Protein AF-A0A2N0QMX8-F1 (afdb_monomer)

Sequence (125 aa):
MLKVMKEKDLPITKVAELTAQAPAERFGITQKGRIAKGYDADFAVVEEVPFVVTKGNMMAKHKQSIYAGYEFPHRHIEKRLDFLYQVSLIFLKKYSMKFIEIKFLRQMIEVMGMKEPTPVRYRLK

Solvent-accessible surface area (backbone atoms only — not comparable to full-atom values): 7940 Å² total; per-residue (Å²): 108,75,60,55,28,62,79,65,72,48,60,69,66,56,51,47,33,72,74,29,26,53,56,20,61,76,70,68,42,87,42,52,46,53,96,49,78,88,33,55,94,82,80,87,52,74,45,86,40,76,37,69,39,42,68,88,75,51,84,55,92,66,71,74,60,98,53,60,76,39,73,37,66,50,34,72,66,80,48,71,65,59,49,56,49,48,54,52,47,53,56,70,75,48,83,79,74,75,83,76,70,54,57,64,56,51,52,50,38,63,54,68,70,51,76,80,79,76,85,78,81,77,80,86,127

Nearest PDB structures (foldseek):
  3e74-assembly1_D  TM=9.524E-01  e=1.282E-03  Escherichia coli K-12
  3e74-assembly1_C  TM=9.556E-01  e=1.562E-03  Escherichia coli K-12

Mean predicted aligned error: 12.58 Å

Organis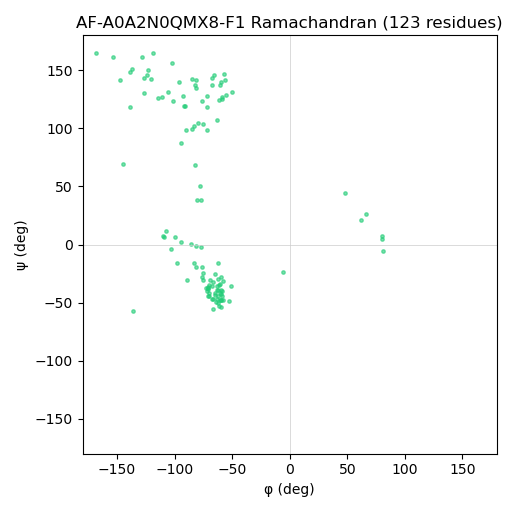m: NCBI:txid588596

Secondary structure (DSSP, 8-state):
-HHHHHHTT--HHHHHIIIIIHHHHHTT-TTSSS-STTS------EES--EE--TTT--SSS---TTTTPEES-EE---HHHHHHHHHHHHHH-SS--TTTHHHHHHHHHHTTPPPPP-------

Structure (mmCIF, N/CA/C/O backbone):
data_AF-A0A2N0QMX8-F1
#
_entry.id   AF-A0A2N0QMX8-F1
#
loop_
_atom_site.group_PDB
_atom_site.id
_atom_site.type_symbol
_atom_site.label_atom_id
_atom_site.label_alt_id
_atom_site.label_comp_id
_atom_site.label_asym_id
_atom_site.label_entity_id
_atom_site.label_seq_id
_atom_site.pdbx_PDB_ins_code
_atom_site.Cartn_x
_atom_site.Cartn_y
_atom_site.Cartn_z
_atom_site.occupancy
_atom_site.B_iso_or_equiv
_atom_site.auth_seq_id
_atom_site.auth_comp_id
_atom_site.auth_asym_id
_atom_site.auth_atom_id
_atom_site.pdbx_PDB_model_num
ATO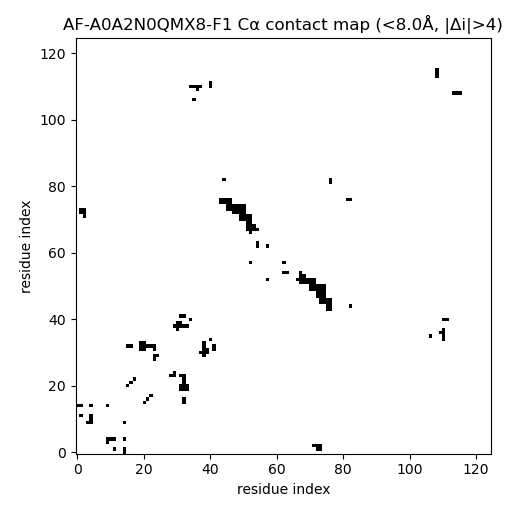M 1 N N . MET A 1 1 ? 0.643 -6.835 -5.011 1.00 83.44 1 MET A N 1
ATOM 2 C CA . MET A 1 1 ? -0.835 -6.757 -4.969 1.00 83.44 1 MET A CA 1
ATOM 3 C C . MET A 1 1 ? -1.430 -6.049 -6.185 1.00 83.44 1 MET A C 1
ATOM 5 O O . MET A 1 1 ? -2.219 -6.671 -6.874 1.00 83.44 1 MET A O 1
ATOM 9 N N . LEU A 1 2 ? -1.024 -4.816 -6.525 1.00 89.81 2 LEU A N 1
ATOM 10 C CA . LEU A 1 2 ? -1.591 -4.080 -7.678 1.00 89.81 2 LEU A CA 1
ATOM 11 C C . LEU A 1 2 ? -1.362 -4.743 -9.048 1.00 89.81 2 LEU A C 1
ATOM 13 O O . LEU A 1 2 ? -2.188 -4.616 -9.942 1.00 89.81 2 LEU A O 1
ATOM 17 N N . LYS A 1 3 ? -0.267 -5.496 -9.214 1.00 90.00 3 LYS A N 1
ATOM 18 C CA . LYS A 1 3 ? -0.076 -6.360 -10.391 1.00 90.00 3 LYS A CA 1
ATOM 19 C C . LYS A 1 3 ? -1.175 -7.430 -10.483 1.00 90.00 3 LYS A C 1
ATOM 21 O O . LYS A 1 3 ? -1.863 -7.508 -11.488 1.00 90.00 3 LYS A O 1
ATOM 26 N N . VAL A 1 4 ? -1.379 -8.178 -9.396 1.00 90.88 4 VAL A N 1
ATOM 27 C CA . VAL A 1 4 ? -2.412 -9.225 -9.298 1.00 90.88 4 VAL A CA 1
ATOM 28 C C . VAL A 1 4 ? -3.805 -8.643 -9.513 1.00 90.88 4 VAL A C 1
ATOM 30 O O . VAL A 1 4 ? -4.615 -9.256 -10.192 1.00 90.88 4 VAL A O 1
ATOM 33 N N . MET A 1 5 ? -4.067 -7.444 -8.984 1.00 92.38 5 MET A N 1
ATOM 34 C CA . MET A 1 5 ? -5.309 -6.713 -9.231 1.00 92.38 5 MET A CA 1
ATOM 35 C C . MET A 1 5 ? -5.588 -6.567 -10.729 1.00 92.38 5 MET A C 1
ATOM 37 O O . MET A 1 5 ? -6.681 -6.904 -11.157 1.00 92.38 5 MET A O 1
ATOM 41 N N . LYS A 1 6 ? -4.599 -6.137 -11.524 1.00 88.00 6 LYS A N 1
ATOM 42 C CA . LYS A 1 6 ? -4.749 -6.023 -12.983 1.00 88.00 6 LYS A CA 1
ATOM 43 C C . LYS A 1 6 ? -4.896 -7.368 -13.673 1.00 88.00 6 LYS A C 1
ATOM 45 O O . LYS A 1 6 ? -5.783 -7.540 -14.493 1.00 88.00 6 LYS A O 1
ATOM 50 N N . GLU A 1 7 ? -4.041 -8.326 -13.333 1.00 93.31 7 GLU A N 1
ATOM 51 C CA . GLU A 1 7 ? -4.044 -9.653 -13.963 1.00 93.31 7 GLU A CA 1
ATOM 52 C C . GLU A 1 7 ? -5.326 -10.447 -13.689 1.00 93.31 7 GLU A C 1
ATOM 54 O O . GLU A 1 7 ? -5.671 -11.347 -14.452 1.00 93.31 7 GLU A O 1
ATOM 59 N N . LYS A 1 8 ? -6.004 -10.154 -12.577 1.00 93.75 8 LYS A N 1
ATOM 60 C CA . LYS A 1 8 ? -7.231 -10.827 -12.139 1.00 93.75 8 LYS A CA 1
ATOM 61 C C . LYS A 1 8 ? -8.475 -9.948 -12.244 1.00 93.75 8 LYS A C 1
ATOM 63 O O . LYS A 1 8 ? -9.514 -10.364 -11.745 1.00 93.75 8 LYS A O 1
ATOM 68 N N . ASP A 1 9 ? -8.354 -8.764 -12.842 1.00 92.25 9 ASP A N 1
ATOM 69 C CA . ASP A 1 9 ? -9.430 -7.776 -12.974 1.00 92.25 9 ASP A CA 1
ATOM 70 C C . ASP A 1 9 ? -10.190 -7.521 -11.654 1.00 92.25 9 ASP A C 1
ATOM 72 O O . ASP A 1 9 ? -11.416 -7.506 -11.573 1.00 92.25 9 ASP A O 1
ATOM 76 N N . LEU A 1 10 ? -9.437 -7.383 -10.558 1.00 91.38 10 LEU A N 1
ATOM 77 C CA . LEU A 1 10 ? -10.005 -7.094 -9.244 1.00 91.38 10 LEU A CA 1
ATOM 78 C C . LEU A 1 10 ? -10.213 -5.586 -9.083 1.00 91.38 10 LEU A C 1
ATOM 80 O O . LEU A 1 10 ? -9.344 -4.797 -9.463 1.00 91.38 10 LEU A O 1
ATOM 84 N N . PRO A 1 11 ? -11.296 -5.148 -8.423 1.00 91.88 11 PRO A N 1
ATOM 85 C CA . PRO A 1 11 ? -11.470 -3.739 -8.119 1.00 91.88 11 PRO A CA 1
ATOM 86 C C . PRO A 1 11 ? -10.417 -3.277 -7.103 1.00 91.88 11 PRO A C 1
ATOM 88 O O . PRO A 1 11 ? -10.081 -3.987 -6.150 1.00 91.88 11 PRO A O 1
ATOM 91 N N . ILE A 1 12 ? -9.931 -2.043 -7.256 1.00 87.19 12 ILE A N 1
ATOM 92 C CA . ILE A 1 12 ? -8.926 -1.459 -6.352 1.00 87.19 12 ILE A CA 1
ATOM 93 C C . ILE A 1 12 ? -9.409 -1.379 -4.895 1.00 87.19 12 ILE A C 1
ATOM 95 O O . ILE A 1 12 ? -8.614 -1.498 -3.963 1.00 87.19 12 ILE A O 1
ATOM 99 N N . THR A 1 13 ? -10.722 -1.268 -4.685 1.00 90.94 13 THR A N 1
ATOM 100 C CA . THR A 1 13 ? -11.345 -1.331 -3.357 1.00 90.94 13 THR A CA 1
ATOM 101 C C . THR A 1 13 ? -11.095 -2.671 -2.672 1.00 90.94 13 THR A C 1
ATOM 103 O O . THR A 1 13 ? -10.856 -2.691 -1.468 1.00 90.94 13 THR A O 1
ATOM 106 N N . LYS A 1 14 ? -11.047 -3.781 -3.423 1.00 92.62 14 LYS A N 1
ATOM 107 C CA . LYS A 1 14 ? -10.731 -5.100 -2.862 1.00 92.62 14 LYS A CA 1
ATOM 108 C C . LYS A 1 14 ? -9.272 -5.202 -2.432 1.00 92.62 14 LYS A C 1
ATOM 110 O O . LYS A 1 14 ? -8.973 -5.838 -1.427 1.00 92.62 14 LYS A O 1
ATOM 115 N N . VAL A 1 15 ? -8.359 -4.551 -3.155 1.00 91.88 15 VAL A N 1
ATOM 116 C CA . VAL A 1 15 ? -6.958 -4.449 -2.724 1.00 91.88 15 VAL A CA 1
ATOM 117 C C . VAL A 1 15 ? -6.875 -3.696 -1.400 1.00 91.88 15 VAL A C 1
ATOM 119 O O . VAL A 1 15 ? -6.291 -4.225 -0.462 1.00 91.88 15 VAL A O 1
ATOM 122 N N . ALA A 1 16 ? -7.503 -2.519 -1.305 1.00 91.25 16 ALA A N 1
ATOM 123 C CA . ALA A 1 16 ? -7.521 -1.719 -0.080 1.00 91.25 16 ALA A CA 1
ATOM 124 C C . ALA A 1 16 ? -8.131 -2.483 1.109 1.00 91.25 16 ALA A C 1
ATOM 126 O O . ALA A 1 16 ? -7.595 -2.439 2.217 1.00 91.25 16 ALA A O 1
ATOM 127 N N . GLU A 1 17 ? -9.203 -3.242 0.869 1.00 94.19 17 GLU A N 1
ATOM 128 C CA . GLU A 1 17 ? -9.808 -4.113 1.874 1.00 94.19 17 GLU A CA 1
ATOM 129 C C . GLU A 1 17 ? -8.800 -5.156 2.384 1.00 94.19 17 GLU A C 1
ATOM 131 O O . GLU A 1 17 ? -8.546 -5.237 3.584 1.00 94.19 17 GLU A O 1
ATOM 136 N N . LEU A 1 18 ? -8.175 -5.913 1.477 1.00 94.94 18 LEU A N 1
ATOM 137 C CA . LEU A 1 18 ? -7.267 -7.010 1.824 1.00 94.94 18 LEU A CA 1
ATOM 138 C C . LEU A 1 18 ? -5.952 -6.540 2.456 1.00 94.94 18 LEU A C 1
ATOM 140 O O . LEU A 1 18 ? -5.361 -7.275 3.245 1.00 94.94 18 LEU A O 1
ATOM 144 N N . THR A 1 19 ? -5.469 -5.347 2.103 1.00 92.38 19 THR A N 1
ATOM 145 C CA . THR A 1 19 ? -4.179 -4.839 2.589 1.00 92.38 19 THR A CA 1
ATOM 146 C C . THR A 1 19 ? -4.290 -3.889 3.775 1.00 92.38 19 THR A C 1
ATOM 148 O O . THR A 1 19 ? -3.271 -3.633 4.409 1.00 92.38 19 THR A O 1
ATOM 151 N N . ALA A 1 20 ? -5.476 -3.347 4.071 1.00 92.06 20 ALA A N 1
ATOM 152 C CA . ALA A 1 20 ? -5.645 -2.344 5.122 1.00 92.06 20 ALA A CA 1
ATOM 153 C C . ALA A 1 20 ? -6.879 -2.590 6.007 1.00 92.06 20 ALA A C 1
ATOM 155 O O . ALA A 1 20 ? -6.718 -2.760 7.216 1.00 92.06 20 ALA A O 1
ATOM 156 N N . GLN A 1 21 ? -8.087 -2.657 5.434 1.00 95.12 21 GLN A N 1
ATOM 157 C CA . GLN A 1 21 ? -9.326 -2.755 6.223 1.00 95.12 21 GLN A CA 1
ATOM 158 C C . GLN A 1 21 ? -9.446 -4.084 6.983 1.00 95.12 21 GLN A C 1
ATOM 160 O O . GLN A 1 21 ? -9.602 -4.081 8.201 1.00 95.12 21 GLN A O 1
ATOM 165 N N . ALA A 1 22 ? -9.356 -5.218 6.286 1.00 96.88 22 ALA A N 1
ATOM 166 C CA . ALA A 1 22 ? -9.549 -6.537 6.882 1.00 96.88 22 ALA A CA 1
ATOM 167 C C . ALA A 1 22 ? -8.494 -6.863 7.960 1.00 96.88 22 ALA A C 1
ATOM 169 O O . ALA A 1 22 ? -8.867 -7.401 9.003 1.00 96.88 22 ALA A O 1
ATOM 170 N N . PRO A 1 23 ? -7.199 -6.505 7.798 1.00 95.94 23 PRO A N 1
ATOM 171 C CA . PRO A 1 23 ? -6.241 -6.572 8.899 1.00 95.94 23 PRO A CA 1
ATOM 172 C C . PRO A 1 23 ? -6.636 -5.699 10.098 1.00 95.94 23 PRO A C 1
ATOM 174 O O . PRO A 1 23 ? -6.617 -6.192 11.223 1.00 95.94 23 PRO A O 1
ATOM 177 N N . ALA A 1 24 ? -7.020 -4.435 9.880 1.00 95.19 24 ALA A N 1
ATOM 178 C CA . ALA A 1 24 ? -7.417 -3.540 10.968 1.00 95.19 24 ALA A CA 1
ATOM 179 C C . ALA A 1 24 ? -8.609 -4.102 11.760 1.00 95.19 24 ALA A C 1
ATOM 181 O O . ALA A 1 24 ? -8.561 -4.145 12.987 1.00 95.19 24 ALA A O 1
ATOM 182 N N . GLU A 1 25 ? -9.625 -4.627 11.070 1.00 97.19 25 GLU A N 1
ATOM 183 C CA . GLU A 1 25 ? -10.777 -5.293 11.690 1.00 97.19 25 GLU A CA 1
ATOM 184 C C . GLU A 1 25 ? -10.365 -6.550 12.463 1.00 97.19 25 GLU A C 1
ATOM 186 O O . GLU A 1 25 ? -10.740 -6.712 13.623 1.00 97.19 25 GLU A O 1
ATOM 191 N N . ARG A 1 26 ? -9.535 -7.412 11.860 1.00 96.88 26 ARG A N 1
ATOM 192 C CA . ARG A 1 26 ? -9.071 -8.662 12.480 1.00 96.88 26 ARG A CA 1
ATOM 193 C C . ARG A 1 26 ? -8.298 -8.431 13.778 1.00 96.88 26 ARG A C 1
ATOM 195 O O . ARG A 1 26 ? -8.373 -9.265 14.677 1.00 96.88 26 ARG A O 1
ATOM 202 N N . PHE A 1 27 ? -7.551 -7.334 13.868 1.00 96.25 27 PHE A N 1
ATOM 203 C CA . PHE A 1 27 ? -6.755 -6.984 15.045 1.00 96.25 27 PHE A CA 1
ATOM 204 C C . PHE A 1 27 ? -7.433 -5.954 15.961 1.00 96.25 27 PHE A C 1
ATOM 206 O O . PHE A 1 27 ? -6.811 -5.503 16.920 1.00 96.25 27 PHE A O 1
ATOM 213 N N . GLY A 1 28 ? -8.689 -5.575 15.695 1.00 95.50 28 GLY A N 1
ATOM 214 C CA . GLY A 1 28 ? -9.426 -4.619 16.527 1.00 95.50 28 GLY A CA 1
ATOM 215 C C . GLY A 1 28 ? -8.854 -3.195 16.515 1.00 95.50 28 GLY A C 1
ATOM 216 O O . GLY A 1 28 ? -9.032 -2.452 17.477 1.00 95.50 28 GLY A O 1
ATOM 217 N N . ILE A 1 29 ? -8.157 -2.796 15.448 1.00 93.62 29 ILE A N 1
ATOM 218 C CA . ILE A 1 29 ? -7.575 -1.457 15.303 1.00 93.62 29 ILE A CA 1
ATOM 219 C C . ILE A 1 29 ? -8.642 -0.511 14.741 1.00 93.62 29 ILE A C 1
ATOM 221 O O . ILE A 1 29 ? -8.895 -0.470 13.540 1.00 93.62 29 ILE A O 1
ATOM 225 N N . THR A 1 30 ? -9.270 0.270 15.617 1.00 91.88 30 THR A N 1
ATOM 226 C CA . THR A 1 30 ? -10.505 1.016 15.313 1.00 91.88 30 THR A CA 1
ATOM 227 C C . THR A 1 30 ? -10.325 2.280 14.468 1.00 91.88 30 THR A C 1
ATOM 229 O O . THR A 1 30 ? -11.290 2.735 13.864 1.00 91.88 30 THR A O 1
ATOM 232 N N . GLN A 1 31 ? -9.114 2.840 14.401 1.00 90.19 31 GLN A N 1
ATOM 233 C CA . GLN A 1 31 ? -8.830 4.115 13.716 1.00 90.19 31 GLN A CA 1
ATOM 234 C C . GLN A 1 31 ? -8.026 3.953 12.413 1.00 90.19 31 GLN A C 1
ATOM 236 O O . GLN A 1 31 ? -7.619 4.945 11.815 1.00 90.19 31 GLN A O 1
ATOM 241 N N . LYS A 1 32 ? -7.779 2.721 11.945 1.00 87.06 32 LYS A N 1
ATOM 242 C CA . LYS A 1 32 ? -6.952 2.440 10.755 1.00 87.06 32 LYS A CA 1
ATOM 243 C C . LYS A 1 32 ? -7.744 1.726 9.662 1.00 87.06 32 LYS A C 1
ATOM 245 O O . LYS A 1 32 ? -8.817 1.180 9.893 1.00 87.06 32 LYS A O 1
ATOM 250 N N . GLY A 1 33 ? -7.183 1.706 8.454 1.00 84.25 33 GLY A N 1
ATOM 251 C CA . GLY A 1 33 ? -7.652 0.842 7.368 1.00 84.25 33 GLY A CA 1
ATOM 252 C C . GLY A 1 33 ? -8.880 1.337 6.604 1.00 84.25 33 GLY A C 1
ATOM 253 O O . GLY A 1 33 ? -9.381 0.607 5.752 1.00 84.25 33 GLY A O 1
ATOM 254 N N . ARG A 1 34 ? -9.359 2.562 6.862 1.00 89.38 34 ARG A N 1
ATOM 255 C CA . ARG A 1 34 ? -10.467 3.184 6.121 1.00 89.38 34 ARG A CA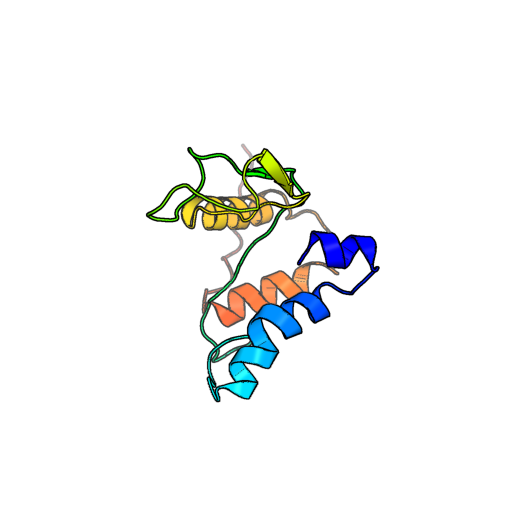 1
ATOM 256 C C . ARG A 1 34 ? -10.197 4.658 5.841 1.00 89.38 34 ARG A C 1
ATOM 258 O O . ARG A 1 34 ? -9.585 5.349 6.645 1.00 89.38 34 ARG A O 1
ATOM 265 N N . ILE A 1 35 ? -10.718 5.139 4.713 1.00 85.75 35 ILE A N 1
ATOM 266 C CA . ILE A 1 35 ? -10.727 6.561 4.351 1.00 85.75 35 ILE A CA 1
ATOM 267 C C . ILE A 1 35 ? -12.068 7.146 4.800 1.00 85.75 35 ILE A C 1
ATOM 269 O O . ILE A 1 35 ? -13.048 7.129 4.056 1.00 85.75 35 ILE A O 1
ATOM 273 N N . ALA A 1 36 ? -12.136 7.604 6.048 1.00 84.38 36 ALA A N 1
ATOM 274 C CA . ALA A 1 36 ? -13.345 8.176 6.633 1.00 84.38 36 ALA A CA 1
ATOM 275 C C . ALA A 1 36 ? -13.002 9.167 7.753 1.00 84.38 36 ALA A C 1
ATOM 277 O O . ALA A 1 36 ? -11.904 9.146 8.305 1.00 84.38 36 ALA A O 1
ATOM 278 N N . LYS A 1 37 ? -13.952 10.038 8.109 1.00 80.44 37 LYS A N 1
ATOM 279 C CA . LYS A 1 37 ? -13.792 10.934 9.263 1.00 80.44 37 LYS A CA 1
ATOM 280 C C . LYS A 1 37 ? -13.591 10.126 10.545 1.00 80.44 37 LYS A C 1
ATOM 282 O O . LYS A 1 37 ? -14.274 9.126 10.748 1.00 80.44 37 LYS A O 1
ATOM 287 N N . GLY A 1 38 ? -12.695 10.599 11.409 1.00 82.12 38 GLY A N 1
ATOM 288 C CA . GLY A 1 38 ? -12.360 9.931 12.670 1.00 82.12 38 GLY A CA 1
ATOM 289 C C . GLY A 1 38 ? -11.385 8.756 12.533 1.00 82.12 38 GLY A C 1
ATOM 290 O O . GLY A 1 38 ? -11.119 8.095 13.529 1.00 82.12 38 GLY A O 1
ATOM 291 N N . TYR A 1 39 ? -10.858 8.500 11.330 1.00 85.00 39 TYR A N 1
ATOM 292 C CA . TYR A 1 39 ? -9.750 7.572 11.094 1.00 85.00 39 TYR A CA 1
ATOM 293 C C . TYR A 1 39 ? -8.455 8.355 10.880 1.00 85.00 39 TYR A C 1
ATOM 295 O O . TYR A 1 39 ? -8.480 9.513 10.453 1.00 85.00 39 TYR A O 1
ATOM 303 N N . ASP A 1 40 ? -7.324 7.710 11.144 1.00 78.06 40 ASP A N 1
ATOM 304 C CA . ASP A 1 40 ? -6.015 8.308 10.922 1.00 78.06 40 ASP A CA 1
ATOM 305 C C . ASP A 1 40 ? -5.758 8.541 9.429 1.00 78.06 40 ASP A C 1
ATOM 307 O O . ASP A 1 40 ? -6.144 7.744 8.570 1.00 78.06 40 ASP A O 1
ATOM 311 N N . ALA A 1 41 ? -5.044 9.624 9.123 1.00 79.38 41 ALA A N 1
ATOM 312 C CA . ALA A 1 41 ? -4.694 10.035 7.764 1.00 79.38 41 ALA A CA 1
ATOM 313 C C . ALA A 1 41 ? -3.526 9.217 7.167 1.00 79.38 41 ALA A C 1
ATOM 315 O O . ALA A 1 41 ? -2.555 9.777 6.650 1.00 79.38 41 ALA A O 1
ATOM 316 N N . ASP A 1 42 ? -3.624 7.889 7.241 1.00 78.06 42 ASP A N 1
ATOM 317 C CA . ASP A 1 42 ? -2.667 6.950 6.661 1.00 78.06 42 ASP A CA 1
ATOM 318 C C . ASP A 1 42 ? -3.083 6.601 5.230 1.00 78.06 42 ASP A C 1
ATOM 320 O O . ASP A 1 42 ? -3.934 5.740 4.994 1.00 78.06 42 ASP A O 1
ATOM 324 N N . PHE A 1 43 ? -2.462 7.262 4.254 1.00 80.31 43 PHE A N 1
ATOM 325 C CA . PHE A 1 43 ? -2.722 7.020 2.838 1.00 80.31 43 PHE A CA 1
ATOM 326 C C . PHE A 1 43 ? -1.453 6.580 2.116 1.00 80.31 43 PHE A C 1
ATOM 328 O O . PHE A 1 43 ? -0.367 7.102 2.363 1.00 80.31 43 PHE A O 1
ATOM 335 N N . ALA A 1 44 ? -1.618 5.652 1.177 1.00 81.44 44 ALA A N 1
ATOM 336 C CA . ALA A 1 44 ? -0.603 5.297 0.199 1.00 81.44 44 ALA A CA 1
ATOM 337 C C . ALA A 1 44 ? -1.076 5.781 -1.171 1.00 81.44 44 ALA A C 1
ATOM 339 O O . ALA A 1 44 ? -2.185 5.453 -1.599 1.00 81.44 44 ALA A O 1
ATOM 340 N N . VAL A 1 45 ? -0.239 6.554 -1.858 1.00 81.81 45 VAL A N 1
ATOM 341 C CA . VAL A 1 45 ? -0.524 7.009 -3.222 1.00 81.81 45 VAL A CA 1
ATOM 342 C C . VAL A 1 45 ? 0.339 6.217 -4.177 1.00 81.81 45 VAL A C 1
ATOM 344 O O . VAL A 1 45 ? 1.540 6.044 -3.965 1.00 81.81 45 VAL A O 1
ATOM 347 N N . VAL A 1 46 ? -0.299 5.699 -5.217 1.00 82.38 46 VAL A N 1
ATOM 348 C CA . VAL A 1 46 ? 0.329 4.815 -6.188 1.00 82.38 46 VAL A CA 1
ATOM 349 C C . VAL A 1 46 ? 0.103 5.354 -7.586 1.00 82.38 46 VAL A C 1
ATOM 351 O O . VAL A 1 46 ? -0.962 5.885 -7.894 1.00 82.38 46 VAL A O 1
ATOM 354 N N . GLU A 1 47 ? 1.111 5.196 -8.426 1.00 85.06 47 GLU A N 1
ATOM 355 C CA . GLU A 1 47 ? 1.064 5.541 -9.841 1.00 85.06 47 GLU A CA 1
ATOM 356 C C . GLU A 1 47 ? 1.392 4.313 -10.690 1.00 85.06 47 GLU A C 1
ATOM 358 O O . GLU A 1 47 ? 2.145 3.423 -10.281 1.00 85.06 47 GLU A O 1
ATOM 363 N N . GLU A 1 48 ? 0.821 4.265 -11.888 1.00 88.62 48 GLU A N 1
ATOM 364 C CA . GLU A 1 48 ? 1.089 3.232 -12.886 1.00 88.62 48 GLU A CA 1
ATOM 365 C C . GLU A 1 48 ? 2.370 3.562 -13.656 1.00 88.62 48 GLU A C 1
ATOM 367 O O . GLU A 1 48 ? 2.358 3.930 -14.827 1.00 88.62 48 GLU A O 1
ATOM 372 N N . VAL A 1 49 ? 3.494 3.485 -12.952 1.00 89.00 49 VAL A N 1
ATOM 373 C CA . VAL A 1 49 ? 4.827 3.650 -13.528 1.00 89.00 49 VAL A CA 1
ATOM 374 C C . VAL A 1 49 ? 5.660 2.429 -13.142 1.00 89.00 49 VAL A C 1
ATOM 376 O O . VAL A 1 49 ? 5.680 2.077 -11.954 1.00 89.00 49 VAL A O 1
ATOM 379 N N . PRO A 1 50 ? 6.345 1.777 -14.101 1.00 91.06 50 PRO A N 1
ATOM 380 C CA . PRO A 1 50 ? 7.207 0.645 -13.804 1.00 91.06 50 PRO A CA 1
ATOM 381 C C . PRO A 1 50 ? 8.284 0.974 -12.765 1.00 91.06 50 PRO A C 1
ATOM 383 O O . PRO A 1 50 ? 8.876 2.056 -12.762 1.00 91.06 50 PRO A O 1
ATOM 386 N N . PHE A 1 51 ? 8.557 0.018 -11.882 1.00 92.00 51 PHE A N 1
ATOM 387 C CA . PHE A 1 51 ? 9.568 0.124 -10.838 1.00 92.00 51 PHE A CA 1
ATOM 388 C C . PHE A 1 51 ? 10.345 -1.184 -10.709 1.00 92.00 51 PHE A C 1
ATOM 390 O O . PHE A 1 51 ? 9.783 -2.220 -10.351 1.00 92.00 51 PHE A O 1
ATOM 397 N N . VAL A 1 52 ? 11.654 -1.118 -10.949 1.00 95.19 52 VAL A N 1
ATOM 398 C CA . VAL A 1 52 ? 12.567 -2.255 -10.789 1.00 95.19 52 VAL A CA 1
ATOM 399 C C . VAL A 1 52 ? 13.171 -2.237 -9.391 1.00 95.19 52 VAL A C 1
ATOM 401 O O . VAL A 1 52 ? 13.754 -1.238 -8.963 1.00 95.19 52 VAL A O 1
ATOM 404 N N . VAL A 1 53 ? 13.082 -3.353 -8.673 1.00 94.12 53 VAL A N 1
ATOM 405 C CA . VAL A 1 53 ? 13.708 -3.485 -7.353 1.00 94.12 53 VAL A CA 1
ATOM 406 C C . VAL A 1 53 ? 15.212 -3.684 -7.517 1.00 94.12 53 VAL A C 1
ATOM 408 O O . VAL A 1 53 ? 15.669 -4.638 -8.144 1.00 94.12 53 VAL A O 1
ATOM 411 N N . THR A 1 54 ? 16.005 -2.819 -6.895 1.00 94.88 54 THR A N 1
ATOM 412 C CA . THR A 1 54 ? 17.471 -2.871 -6.927 1.00 94.88 54 THR A CA 1
ATOM 413 C C . THR A 1 54 ? 18.037 -2.821 -5.513 1.00 94.88 54 THR A C 1
ATOM 415 O O . THR A 1 54 ? 17.385 -2.373 -4.572 1.00 94.88 54 THR A O 1
ATOM 418 N N . LYS A 1 55 ? 19.296 -3.237 -5.331 1.00 93.25 55 LYS A N 1
ATOM 419 C CA . LYS A 1 55 ? 19.966 -3.102 -4.025 1.00 93.25 55 LYS A CA 1
ATOM 420 C C . LYS A 1 55 ? 20.018 -1.653 -3.526 1.00 93.25 55 LYS A C 1
ATOM 422 O O . LYS A 1 55 ? 19.966 -1.444 -2.318 1.00 93.25 55 LYS A O 1
ATOM 427 N N . GLY A 1 56 ? 20.092 -0.681 -4.440 1.00 92.38 56 GLY A N 1
ATOM 428 C CA . GLY A 1 56 ? 20.176 0.744 -4.117 1.00 92.38 56 GLY A CA 1
ATOM 429 C C . GLY A 1 56 ? 18.854 1.378 -3.677 1.00 92.38 56 GLY A C 1
ATOM 430 O O . GLY A 1 56 ? 18.885 2.320 -2.897 1.00 92.38 56 GLY A O 1
ATOM 431 N N . ASN A 1 57 ? 17.705 0.857 -4.128 1.00 90.25 57 ASN A N 1
ATOM 432 C CA . ASN A 1 57 ? 16.385 1.416 -3.795 1.00 90.25 57 ASN A CA 1
ATOM 433 C C . ASN A 1 57 ? 15.616 0.627 -2.722 1.00 90.25 57 ASN A C 1
ATOM 435 O O . ASN A 1 57 ? 14.547 1.049 -2.288 1.00 90.25 57 ASN A O 1
ATOM 439 N N . MET A 1 58 ? 16.150 -0.506 -2.261 1.00 89.31 58 MET A N 1
ATOM 440 C CA . MET A 1 58 ? 15.575 -1.231 -1.132 1.00 89.31 58 MET A CA 1
ATOM 441 C C . MET A 1 58 ? 15.820 -0.472 0.172 1.00 89.31 58 MET A C 1
ATOM 443 O O . MET A 1 58 ? 16.964 -0.194 0.520 1.00 89.31 58 MET A O 1
ATOM 447 N N . MET A 1 59 ? 14.770 -0.225 0.956 1.00 88.44 59 MET A N 1
ATOM 448 C CA . MET A 1 59 ? 14.893 0.396 2.284 1.00 88.44 59 MET A CA 1
ATOM 449 C C . MET A 1 59 ? 15.255 -0.597 3.401 1.00 88.44 59 MET A C 1
ATOM 451 O O . MET A 1 59 ? 15.702 -0.183 4.466 1.00 88.44 59 MET A O 1
ATOM 455 N N . ALA A 1 60 ? 15.116 -1.908 3.167 1.00 88.12 60 ALA A N 1
ATOM 456 C CA . ALA A 1 60 ? 15.455 -2.939 4.150 1.00 88.12 60 ALA A CA 1
ATOM 457 C C . ALA A 1 60 ? 16.920 -2.836 4.617 1.00 88.12 60 ALA A C 1
ATOM 459 O O . ALA A 1 60 ? 17.803 -2.482 3.830 1.00 88.12 60 ALA A O 1
ATOM 460 N N . LYS A 1 61 ? 17.195 -3.169 5.888 1.00 90.94 61 LYS A N 1
ATOM 461 C CA . LYS A 1 61 ? 18.562 -3.159 6.447 1.00 90.94 61 LY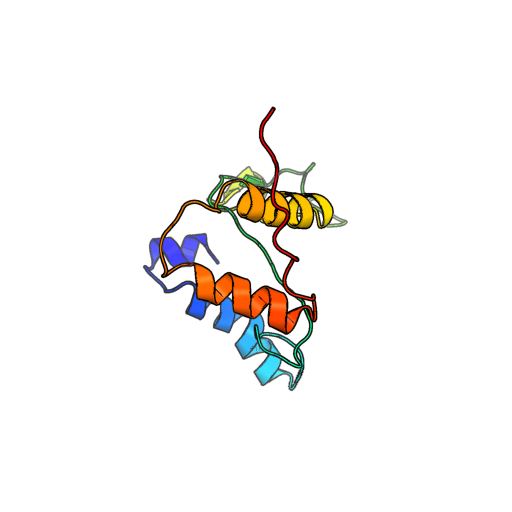S A CA 1
ATOM 462 C C . LYS A 1 61 ? 19.479 -4.128 5.694 1.00 90.94 61 LYS A C 1
ATOM 464 O O . LYS A 1 61 ? 20.567 -3.750 5.275 1.00 90.94 61 LYS A O 1
ATOM 469 N N . HIS A 1 62 ? 19.005 -5.352 5.470 1.00 93.56 62 HIS A N 1
ATOM 470 C CA . HIS A 1 62 ? 19.679 -6.339 4.631 1.00 93.56 62 HIS A CA 1
ATOM 471 C C . HIS A 1 62 ? 19.169 -6.202 3.194 1.00 93.56 62 HIS A C 1
ATOM 473 O O . HIS A 1 62 ? 17.980 -6.371 2.936 1.00 93.56 62 HIS A O 1
ATOM 479 N N . LYS A 1 63 ? 20.061 -5.886 2.248 1.00 91.31 63 LYS A N 1
ATOM 480 C CA . LYS A 1 63 ? 19.716 -5.618 0.837 1.00 91.31 63 LYS A CA 1
ATOM 481 C C . LYS A 1 63 ? 19.515 -6.901 0.012 1.00 91.31 63 LYS A C 1
ATOM 483 O O . LYS A 1 63 ? 19.938 -6.973 -1.142 1.00 91.31 63 LYS A O 1
ATOM 488 N N . GLN A 1 64 ? 18.909 -7.923 0.609 1.00 93.88 64 GLN A N 1
ATOM 489 C CA . GLN A 1 64 ? 18.573 -9.194 -0.032 1.00 93.88 64 GLN A CA 1
ATOM 490 C C . GLN A 1 64 ? 17.051 -9.324 -0.095 1.00 93.88 64 GLN A C 1
ATOM 492 O O . GLN A 1 64 ? 16.369 -9.190 0.916 1.00 93.88 64 GLN A O 1
ATOM 497 N N . SER A 1 65 ? 16.520 -9.558 -1.292 1.00 93.50 65 SER A N 1
ATOM 498 C CA . SER A 1 65 ? 15.087 -9.715 -1.533 1.00 93.50 65 SER A CA 1
ATOM 499 C C . SER A 1 65 ? 14.870 -10.696 -2.673 1.00 93.50 65 SER A C 1
ATOM 501 O O . SER A 1 65 ? 15.591 -10.645 -3.669 1.00 93.50 65 SER A O 1
ATOM 503 N N . ILE A 1 66 ? 13.838 -11.532 -2.554 1.00 95.62 66 ILE A N 1
ATOM 504 C CA . ILE A 1 66 ? 13.364 -12.407 -3.639 1.00 95.62 66 ILE A CA 1
ATOM 505 C C . ILE A 1 66 ? 12.860 -11.614 -4.853 1.00 95.62 66 ILE A C 1
ATOM 507 O O . ILE A 1 66 ? 12.714 -12.166 -5.935 1.00 95.62 66 ILE A O 1
ATOM 511 N N . TYR A 1 67 ? 12.601 -10.318 -4.672 1.00 94.75 67 TYR A N 1
ATOM 512 C CA . TYR A 1 67 ? 12.169 -9.421 -5.733 1.00 94.75 67 TYR A CA 1
ATOM 513 C C . TYR A 1 67 ? 13.332 -8.669 -6.389 1.00 94.75 67 TYR A C 1
ATOM 515 O O . TYR A 1 67 ? 13.080 -7.839 -7.248 1.00 94.75 67 TYR A O 1
ATOM 523 N N . ALA A 1 68 ? 14.594 -8.892 -6.006 1.00 95.19 68 ALA A N 1
ATOM 524 C CA . ALA A 1 68 ? 15.720 -8.187 -6.622 1.00 95.19 68 ALA A CA 1
ATOM 525 C C . ALA A 1 68 ? 15.778 -8.436 -8.144 1.00 95.19 68 ALA A C 1
ATOM 527 O O . ALA A 1 68 ? 15.777 -9.580 -8.587 1.00 95.19 68 ALA A O 1
ATOM 528 N N . GLY A 1 69 ? 15.827 -7.359 -8.936 1.00 95.94 69 GLY A N 1
ATOM 529 C CA . GLY A 1 69 ? 15.778 -7.399 -10.403 1.00 95.94 69 GLY A CA 1
ATOM 530 C C . GLY A 1 69 ? 14.370 -7.530 -10.994 1.00 95.94 69 GLY A C 1
ATOM 531 O O . GLY A 1 69 ? 14.214 -7.441 -12.206 1.00 95.94 69 GLY A O 1
ATOM 532 N N . TYR A 1 70 ? 13.342 -7.709 -10.164 1.00 95.69 70 TYR A N 1
ATOM 533 C CA . TYR A 1 70 ? 11.959 -7.814 -10.611 1.00 95.69 70 TYR A CA 1
ATOM 534 C C . TYR A 1 70 ? 11.339 -6.431 -10.855 1.00 95.69 70 TYR A C 1
ATOM 536 O O . TYR A 1 70 ? 11.556 -5.496 -10.077 1.00 95.69 70 TYR A O 1
ATOM 544 N N . GLU A 1 71 ? 10.523 -6.323 -11.906 1.00 95.31 71 GLU A N 1
ATOM 545 C CA . GLU A 1 71 ? 9.789 -5.111 -12.266 1.00 95.31 71 GLU A CA 1
ATOM 546 C C . GLU A 1 71 ? 8.320 -5.192 -11.827 1.00 95.31 71 GLU A C 1
ATOM 548 O O . GLU A 1 71 ? 7.571 -6.101 -12.198 1.00 95.31 71 GLU A O 1
ATOM 553 N N . PHE A 1 72 ? 7.886 -4.212 -11.037 1.00 93.94 72 PHE A N 1
ATOM 554 C CA . PHE A 1 72 ? 6.483 -4.005 -10.705 1.00 93.94 72 PHE A CA 1
ATOM 555 C C . PHE A 1 72 ? 5.866 -2.946 -11.627 1.00 93.94 72 PHE A C 1
ATOM 557 O O . PHE A 1 72 ? 6.486 -1.911 -11.841 1.00 93.94 72 PHE A O 1
ATOM 564 N N . PRO A 1 73 ? 4.616 -3.125 -12.095 1.00 90.69 73 PRO A N 1
ATOM 565 C CA . PRO A 1 73 ? 3.952 -2.173 -12.994 1.00 90.69 73 PRO A CA 1
ATOM 566 C C . PRO A 1 73 ? 3.428 -0.903 -12.298 1.00 90.69 73 PRO A C 1
ATOM 568 O O . PRO A 1 73 ? 2.822 -0.055 -12.942 1.00 90.69 73 PRO A O 1
ATOM 571 N N . HIS A 1 74 ? 3.586 -0.799 -10.976 1.00 89.75 74 HIS A N 1
ATOM 572 C CA . HIS A 1 74 ? 3.157 0.361 -10.198 1.00 89.75 74 HIS A CA 1
ATOM 573 C C . HIS A 1 74 ? 4.233 0.731 -9.188 1.00 89.75 74 HIS A C 1
ATOM 575 O O . HIS A 1 74 ? 4.916 -0.148 -8.650 1.00 89.75 74 HIS A O 1
ATOM 581 N N . ARG A 1 75 ? 4.292 2.018 -8.858 1.00 85.88 75 ARG A N 1
ATOM 582 C CA . ARG A 1 75 ? 5.211 2.593 -7.881 1.00 85.88 75 ARG A CA 1
ATOM 583 C C . ARG A 1 75 ? 4.438 3.337 -6.796 1.00 85.88 75 ARG A C 1
ATOM 585 O O . ARG A 1 75 ? 3.399 3.933 -7.063 1.00 85.88 75 ARG A O 1
ATOM 592 N N . HIS A 1 76 ? 4.950 3.298 -5.569 1.00 80.88 76 HIS A N 1
ATOM 593 C CA . HIS A 1 76 ? 4.476 4.152 -4.481 1.00 80.88 76 HIS A CA 1
ATOM 594 C C . HIS A 1 76 ? 5.135 5.536 -4.562 1.00 80.88 76 HIS A C 1
ATOM 596 O O . HIS A 1 76 ? 6.346 5.628 -4.764 1.00 80.88 76 HIS A O 1
ATOM 602 N N . ILE A 1 77 ? 4.363 6.603 -4.355 1.00 77.81 77 ILE A N 1
ATOM 603 C CA . ILE A 1 77 ? 4.886 7.972 -4.308 1.00 77.81 77 ILE A CA 1
ATOM 604 C C . ILE A 1 77 ? 5.418 8.241 -2.898 1.00 77.81 77 ILE A C 1
ATOM 606 O O . ILE A 1 77 ? 4.672 8.453 -1.949 1.00 77.81 77 ILE A O 1
ATOM 610 N N . GLU A 1 78 ? 6.739 8.178 -2.754 1.00 57.62 78 GLU A N 1
ATOM 611 C CA . GLU A 1 78 ? 7.421 8.115 -1.457 1.00 57.62 78 GLU A CA 1
ATOM 612 C C . GLU A 1 78 ? 7.466 9.452 -0.699 1.00 57.62 78 GLU A C 1
ATOM 614 O O . GLU A 1 78 ? 7.458 9.472 0.532 1.00 57.62 78 GLU A O 1
ATOM 619 N N . LYS A 1 79 ? 7.507 10.594 -1.395 1.00 50.41 79 LYS A N 1
ATOM 620 C CA . LYS A 1 79 ? 7.764 11.872 -0.724 1.00 50.41 79 LYS A CA 1
ATOM 621 C C . LYS A 1 79 ? 6.474 12.565 -0.311 1.00 50.41 79 LYS A C 1
ATOM 623 O O . LYS A 1 79 ? 5.697 13.017 -1.144 1.00 50.41 79 LYS A O 1
ATOM 628 N N . ARG A 1 80 ? 6.327 12.776 1.000 1.00 45.25 80 ARG A N 1
ATOM 629 C CA . ARG A 1 80 ? 5.293 13.629 1.615 1.00 45.25 80 ARG A CA 1
ATOM 630 C C . ARG A 1 80 ? 5.239 15.032 0.987 1.00 45.25 80 ARG A C 1
ATOM 632 O O . ARG A 1 80 ? 4.156 15.581 0.827 1.00 45.25 80 ARG A O 1
ATOM 639 N N . LEU A 1 81 ? 6.395 15.589 0.600 1.00 37.22 81 LEU A N 1
ATOM 640 C CA . LEU A 1 81 ? 6.480 16.868 -0.118 1.00 37.22 81 LEU A CA 1
ATOM 641 C C . LEU A 1 81 ? 5.978 16.756 -1.564 1.00 37.22 81 LEU A C 1
ATOM 643 O O . LEU A 1 81 ? 5.198 17.605 -1.975 1.00 37.22 81 LEU A O 1
ATOM 647 N N . ASP A 1 82 ? 6.357 15.708 -2.303 1.00 45.56 82 ASP A N 1
ATOM 648 C CA . ASP A 1 82 ? 5.886 15.498 -3.682 1.00 45.56 82 ASP A CA 1
ATOM 649 C C . ASP A 1 82 ? 4.384 15.197 -3.706 1.00 45.56 82 ASP A C 1
ATOM 651 O O . ASP A 1 82 ? 3.697 15.629 -4.618 1.00 45.56 82 ASP A O 1
ATOM 655 N N . PHE A 1 83 ? 3.847 14.540 -2.674 1.00 53.72 83 PHE A N 1
ATOM 656 C CA . PHE A 1 83 ? 2.409 14.363 -2.493 1.00 53.72 83 PHE A CA 1
ATOM 657 C C . PHE A 1 83 ? 1.695 15.702 -2.271 1.00 53.72 83 PHE A C 1
ATOM 659 O O . PHE A 1 83 ? 0.740 16.003 -2.978 1.00 53.72 83 PHE A O 1
ATOM 666 N N . LEU A 1 84 ? 2.177 16.553 -1.356 1.00 48.91 84 LEU A N 1
ATOM 667 C CA . LEU A 1 84 ? 1.597 17.887 -1.134 1.00 48.91 84 LEU A CA 1
ATOM 668 C C . LEU A 1 84 ? 1.727 18.794 -2.374 1.00 48.91 84 LEU A C 1
ATOM 670 O O . LEU A 1 84 ? 0.807 19.554 -2.679 1.00 48.91 84 LEU A O 1
ATOM 674 N N . TYR A 1 85 ? 2.834 18.687 -3.117 1.00 48.03 85 TYR A N 1
ATOM 675 C CA . TYR A 1 85 ? 3.051 19.394 -4.382 1.00 48.03 85 TYR A CA 1
ATOM 676 C C . TYR A 1 85 ? 2.196 18.846 -5.532 1.00 48.03 85 TYR A C 1
ATOM 678 O O . TYR A 1 85 ? 1.672 19.623 -6.320 1.00 48.03 85 TYR A O 1
ATOM 686 N N . GLN A 1 86 ? 2.011 17.530 -5.649 1.00 49.62 86 GLN A N 1
ATOM 687 C CA . GLN A 1 86 ? 1.138 16.944 -6.667 1.00 49.62 86 GLN A CA 1
ATOM 688 C C . GLN A 1 86 ? -0.327 17.233 -6.367 1.00 49.62 86 GLN A C 1
ATOM 690 O O . GLN A 1 86 ? -1.056 17.614 -7.277 1.00 49.62 86 GLN A O 1
ATOM 695 N N . VAL A 1 87 ? -0.755 17.130 -5.107 1.00 52.94 87 VAL A N 1
ATOM 696 C CA . VAL A 1 87 ? -2.100 17.542 -4.696 1.00 52.94 87 VAL A CA 1
ATOM 697 C C . VAL A 1 87 ? -2.304 19.019 -5.046 1.00 52.94 87 VAL A C 1
ATOM 699 O O . VAL A 1 87 ? -3.282 19.344 -5.713 1.00 52.94 87 VAL A O 1
ATOM 702 N N . SER A 1 88 ? -1.361 19.912 -4.725 1.00 41.25 88 SER A N 1
ATOM 703 C CA . SER A 1 88 ? -1.491 21.339 -5.063 1.00 41.25 88 SER A CA 1
ATOM 704 C C . SER A 1 88 ? -1.439 21.638 -6.574 1.00 41.25 88 SER A C 1
ATOM 706 O O . SER A 1 88 ? -2.191 22.486 -7.055 1.00 41.25 88 SER A O 1
ATOM 708 N N . LEU A 1 89 ? -0.634 20.913 -7.359 1.00 39.50 89 LEU A N 1
ATOM 709 C CA . LEU A 1 89 ? -0.562 21.048 -8.822 1.00 39.50 89 LEU A CA 1
ATOM 710 C C . LEU A 1 89 ? -1.793 20.483 -9.542 1.00 39.50 89 LEU A C 1
ATOM 712 O O . LEU A 1 89 ? -2.245 21.081 -10.519 1.00 39.50 89 LEU A O 1
ATOM 716 N N . ILE A 1 90 ? -2.355 19.367 -9.067 1.00 46.75 90 ILE A N 1
ATOM 717 C CA . ILE A 1 90 ? -3.639 18.830 -9.541 1.00 46.75 90 ILE A CA 1
ATOM 718 C C . ILE A 1 90 ? -4.740 19.862 -9.282 1.00 46.75 90 ILE A C 1
ATOM 720 O O . ILE A 1 90 ? -5.550 20.110 -10.171 1.00 46.75 90 ILE A O 1
ATOM 724 N N . PHE A 1 91 ? -4.730 20.526 -8.123 1.00 40.94 91 PHE A N 1
ATOM 725 C CA . PHE A 1 91 ? -5.636 21.640 -7.830 1.00 40.94 91 PHE A CA 1
ATOM 726 C C . PHE A 1 91 ? -5.464 22.804 -8.820 1.00 40.94 91 PHE A C 1
ATOM 728 O O . PHE A 1 91 ? -6.451 23.263 -9.382 1.00 40.94 91 PHE A O 1
ATOM 735 N N . LEU A 1 92 ? -4.237 23.253 -9.103 1.00 36.88 92 LEU A N 1
ATOM 736 C CA . LEU A 1 92 ? -3.984 24.396 -9.997 1.00 36.88 92 LEU A CA 1
ATOM 737 C C . LEU A 1 92 ? -4.271 24.109 -11.481 1.00 36.88 92 LEU A C 1
ATOM 739 O O . LEU A 1 92 ? -4.782 24.981 -12.179 1.00 36.88 92 LEU A O 1
ATOM 743 N N . LYS A 1 93 ? -3.978 22.899 -11.978 1.00 36.12 93 LYS A N 1
ATOM 744 C CA . LYS A 1 93 ? -4.211 22.530 -13.389 1.00 36.12 93 LYS A CA 1
ATOM 745 C C . LYS A 1 93 ? -5.658 22.130 -13.698 1.00 36.12 93 LYS A C 1
ATOM 747 O O . LYS A 1 93 ? -6.042 22.153 -14.863 1.00 36.12 93 LYS A O 1
ATOM 752 N N . LYS A 1 94 ? -6.462 21.760 -12.692 1.00 38.75 94 LYS A N 1
ATOM 753 C CA . LYS A 1 94 ? -7.786 21.133 -12.876 1.00 38.75 94 LYS A CA 1
ATOM 754 C C . LYS A 1 94 ? -8.983 22.034 -12.555 1.00 38.75 94 LYS A C 1
ATOM 756 O O . LYS A 1 94 ? -10.112 21.556 -12.573 1.00 38.75 94 LYS A O 1
ATOM 761 N N . TYR A 1 95 ? -8.806 23.343 -12.364 1.00 43.50 95 TYR A N 1
ATOM 762 C CA . TYR A 1 95 ? -9.935 24.299 -12.363 1.00 43.50 95 TYR A CA 1
ATOM 763 C C . TYR A 1 95 ? -10.448 24.643 -13.774 1.00 43.50 95 TYR A C 1
ATOM 765 O O . TYR A 1 95 ? -10.876 25.756 -14.061 1.00 43.50 95 TYR A O 1
ATOM 773 N N . SER A 1 96 ? -10.472 23.636 -14.643 1.00 42.97 96 SER A N 1
ATOM 774 C CA . SER A 1 96 ? -11.365 23.565 -15.791 1.00 42.97 96 SER A CA 1
ATOM 775 C C . SER A 1 96 ? -11.760 22.103 -16.001 1.00 42.97 96 SER A C 1
ATOM 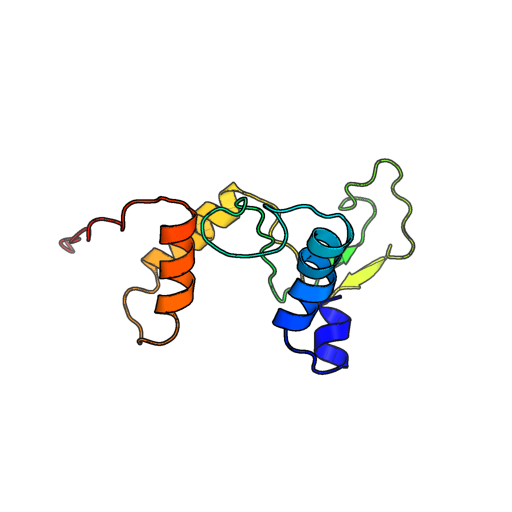777 O O . SER A 1 96 ? -11.263 21.489 -16.935 1.00 42.97 96 SER A O 1
ATOM 779 N N . ME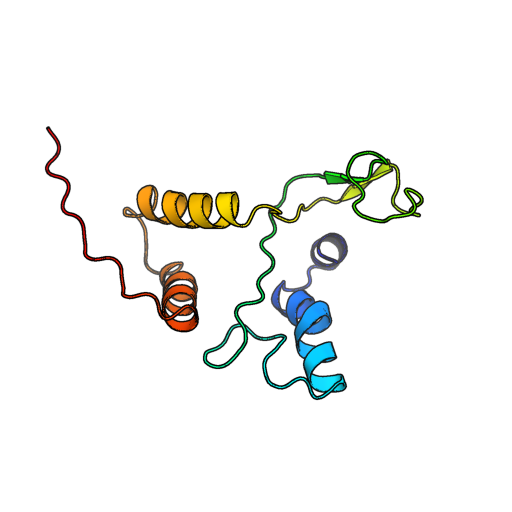T A 1 97 ? -12.567 21.480 -15.117 1.00 37.00 97 MET A N 1
ATOM 780 C CA . MET A 1 97 ? -13.286 20.250 -15.505 1.00 37.00 97 MET A CA 1
ATOM 781 C C . MET A 1 97 ? -14.401 19.719 -14.581 1.00 37.00 97 MET A C 1
ATOM 783 O O . MET A 1 97 ? -14.570 20.110 -13.431 1.00 37.00 97 MET A O 1
ATOM 787 N N . LYS A 1 98 ? -15.167 18.804 -15.199 1.00 36.38 98 LYS A N 1
ATOM 788 C CA . LYS A 1 98 ? -16.506 18.264 -14.922 1.00 36.38 98 LYS A CA 1
ATOM 789 C C . LYS A 1 98 ? -16.655 17.402 -13.644 1.00 36.38 98 LYS A C 1
ATOM 791 O O . LYS A 1 98 ? -15.894 16.478 -13.383 1.00 36.38 98 LYS A O 1
ATOM 796 N N . PHE A 1 99 ? -17.765 17.679 -12.958 1.00 29.88 99 PHE A N 1
ATOM 797 C CA . PHE A 1 99 ? -18.515 17.062 -11.843 1.00 29.88 99 PHE A CA 1
ATOM 798 C C . PHE A 1 99 ? -18.186 15.689 -11.195 1.00 29.88 99 PHE A C 1
ATOM 800 O O . PHE A 1 99 ? -18.589 15.512 -10.046 1.00 29.88 99 PHE A O 1
ATOM 807 N N . ILE A 1 100 ? -17.507 14.716 -11.813 1.00 30.48 100 ILE A N 1
ATOM 808 C CA . ILE A 1 100 ? -17.412 13.348 -11.233 1.00 30.48 100 ILE A CA 1
ATOM 809 C C . ILE A 1 100 ? -16.206 13.185 -10.285 1.00 30.48 100 ILE A C 1
ATOM 811 O O . ILE A 1 100 ? -16.305 12.499 -9.269 1.00 30.48 100 ILE A O 1
ATOM 815 N N . GLU A 1 101 ? -15.104 13.901 -10.520 1.00 39.72 101 GLU A N 1
ATOM 816 C CA . GLU A 1 101 ? -13.876 13.815 -9.703 1.00 39.72 101 GLU A CA 1
ATOM 817 C C . GLU A 1 101 ? -13.871 14.722 -8.454 1.00 39.72 101 GLU A C 1
ATOM 819 O O . GLU A 1 101 ? -12.920 14.715 -7.675 1.00 39.72 101 GLU A O 1
ATOM 824 N N . ILE A 1 102 ? -14.952 15.472 -8.215 1.00 37.25 102 ILE A N 1
ATOM 825 C CA . ILE A 1 102 ? -15.070 16.419 -7.091 1.00 37.25 102 ILE A CA 1
ATOM 826 C C . ILE A 1 102 ? -15.302 15.692 -5.750 1.00 37.25 102 ILE A C 1
ATOM 828 O O . ILE A 1 102 ? -14.947 16.212 -4.692 1.00 37.25 102 ILE A O 1
ATOM 832 N N . LYS A 1 103 ? -15.848 14.466 -5.756 1.00 38.34 103 LYS A N 1
ATOM 833 C CA . LYS A 1 103 ? -16.197 13.749 -4.513 1.00 38.34 103 LYS A CA 1
ATOM 834 C C . LYS A 1 103 ? -14.977 13.286 -3.711 1.00 38.34 103 LYS A C 1
ATOM 836 O O . LYS A 1 103 ? -14.957 13.502 -2.505 1.00 38.34 103 LYS A O 1
ATOM 841 N N . PHE A 1 104 ? -13.960 12.716 -4.363 1.00 43.19 104 PHE A N 1
ATOM 842 C CA . PHE A 1 104 ? -12.751 12.217 -3.689 1.00 43.19 104 PHE A CA 1
ATOM 843 C C . PHE A 1 104 ? -11.947 13.356 -3.047 1.00 43.19 104 PHE A C 1
ATOM 845 O O . PHE A 1 104 ? -11.510 13.261 -1.903 1.00 43.19 104 PHE A O 1
ATOM 852 N N . LEU A 1 105 ? -11.836 14.477 -3.764 1.00 43.88 105 LEU A N 1
ATOM 853 C CA . LEU A 1 105 ? -11.146 15.677 -3.300 1.00 43.88 105 LEU A CA 1
ATOM 854 C C . LEU A 1 105 ? -11.854 16.305 -2.093 1.00 43.88 105 LEU A C 1
ATOM 856 O O . LEU A 1 105 ? -11.210 16.656 -1.109 1.00 43.88 105 LEU A O 1
ATOM 860 N N . ARG A 1 106 ? -13.190 16.387 -2.141 1.00 44.91 106 ARG A N 1
ATOM 861 C CA . ARG A 1 106 ? -14.002 16.894 -1.031 1.00 44.91 106 ARG A CA 1
ATOM 862 C C . ARG A 1 106 ? -13.845 16.018 0.206 1.00 44.91 106 ARG A C 1
ATOM 864 O O . ARG A 1 106 ? -13.614 16.544 1.284 1.00 44.91 106 ARG A O 1
ATOM 871 N N . GLN A 1 107 ? -13.875 14.698 0.031 1.00 49.12 107 GLN A N 1
ATOM 872 C CA . GLN A 1 107 ? -13.680 13.737 1.115 1.00 49.12 107 GLN A CA 1
ATOM 873 C C . GLN A 1 107 ? -12.282 13.864 1.741 1.00 49.12 107 GLN A C 1
ATOM 875 O O . GLN A 1 107 ? -12.159 13.827 2.958 1.00 49.12 107 GLN A O 1
ATOM 880 N N . MET A 1 108 ? -11.238 14.098 0.937 1.00 51.59 108 MET A N 1
ATOM 881 C CA . MET A 1 108 ? -9.879 14.339 1.432 1.00 51.59 108 MET A CA 1
ATOM 882 C C . MET A 1 108 ? -9.738 15.649 2.222 1.00 51.59 108 MET A C 1
ATOM 884 O O . MET A 1 108 ? -9.156 15.634 3.302 1.00 51.59 108 MET A O 1
ATOM 888 N N . ILE A 1 109 ? -10.273 16.768 1.722 1.00 55.41 109 ILE A N 1
ATOM 889 C CA . ILE A 1 109 ? -10.259 18.064 2.433 1.00 55.41 109 ILE A CA 1
ATOM 890 C C . ILE A 1 109 ? -10.989 17.939 3.778 1.00 55.41 109 ILE A C 1
ATOM 892 O O . ILE A 1 109 ? -10.505 18.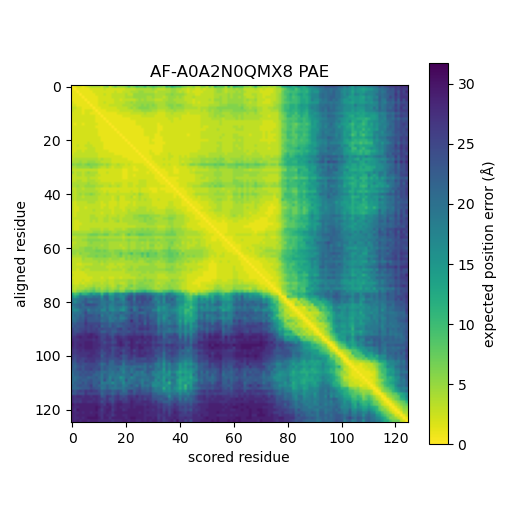417 4.803 1.00 55.41 109 ILE A O 1
ATOM 896 N N . GLU A 1 110 ? -12.128 17.244 3.773 1.00 53.03 110 GLU A N 1
ATOM 897 C CA . GLU A 1 110 ? -12.983 17.045 4.941 1.00 53.03 110 GLU A CA 1
ATOM 898 C C . GLU A 1 110 ? -12.359 16.102 5.984 1.00 53.03 110 GLU A C 1
ATOM 900 O O . GLU A 1 110 ? -12.471 16.357 7.181 1.00 53.03 110 GLU A O 1
ATOM 905 N N . VAL A 1 111 ? -11.676 15.035 5.546 1.00 52.69 111 VAL A N 1
ATOM 906 C CA . VAL A 1 111 ? -10.933 14.109 6.423 1.00 52.69 111 VAL A CA 1
ATOM 907 C C . VAL A 1 111 ? -9.678 14.772 6.998 1.00 52.69 111 VAL A C 1
ATOM 909 O O . VAL A 1 111 ? -9.355 14.548 8.160 1.00 52.69 111 VAL A O 1
ATOM 912 N N . MET A 1 112 ? -8.995 15.625 6.230 1.00 50.62 112 MET A N 1
ATOM 913 C CA . MET A 1 112 ? -7.795 16.340 6.688 1.00 50.62 112 MET A CA 1
ATOM 914 C C . MET A 1 112 ? -8.099 17.596 7.526 1.00 50.62 112 MET A C 1
ATOM 916 O O . MET A 1 112 ? -7.165 18.264 7.966 1.00 50.62 112 MET A O 1
ATOM 920 N N . GLY A 1 113 ? -9.374 17.951 7.740 1.00 45.78 113 GLY A N 1
ATOM 921 C CA . GLY A 1 113 ? -9.765 19.138 8.513 1.00 45.78 113 GLY A CA 1
ATOM 922 C C . GLY A 1 113 ? -9.282 20.465 7.911 1.00 45.78 113 GLY A C 1
ATOM 923 O O . GLY A 1 113 ? -9.168 21.467 8.618 1.00 45.78 113 GLY A O 1
ATOM 924 N N . MET A 1 114 ? -8.965 20.485 6.615 1.00 46.00 114 MET A N 1
ATOM 925 C CA . MET A 1 114 ? -8.480 21.679 5.927 1.00 46.00 114 MET A CA 1
ATOM 926 C C . MET A 1 114 ? -9.677 22.562 5.549 1.00 46.00 114 MET A C 1
ATOM 928 O O . MET A 1 114 ? -10.676 22.065 5.032 1.00 46.00 114 MET A O 1
ATOM 932 N N . LYS A 1 115 ? -9.602 23.880 5.789 1.00 45.25 115 LYS A N 1
ATOM 933 C CA . LYS A 1 115 ? -10.605 24.816 5.245 1.00 45.25 115 LYS A CA 1
ATOM 934 C C . LYS A 1 115 ? -10.568 24.739 3.717 1.00 45.25 115 LYS A C 1
ATOM 936 O O . LYS A 1 115 ? -9.475 24.706 3.148 1.00 45.25 115 LYS A O 1
ATOM 941 N N . GLU A 1 116 ? -11.737 24.720 3.068 1.00 47.50 116 GLU A N 1
ATOM 942 C CA . GLU A 1 116 ? -11.807 24.832 1.606 1.00 47.50 116 GLU A CA 1
ATOM 943 C C . GLU A 1 116 ? -10.971 26.044 1.160 1.00 47.50 116 GLU A C 1
ATOM 945 O O . GLU A 1 116 ? -11.081 27.114 1.774 1.00 47.50 116 GLU A O 1
ATOM 950 N N . PRO A 1 117 ? -10.093 25.893 0.153 1.00 42.72 117 PRO A N 1
ATOM 951 C CA . PRO A 1 117 ? -9.242 26.989 -0.273 1.00 42.72 117 PRO A CA 1
ATOM 952 C C . PRO A 1 117 ? -10.119 28.141 -0.767 1.00 42.72 117 PRO A C 1
ATOM 954 O O . PRO A 1 117 ? -10.957 27.969 -1.654 1.00 42.72 117 PRO A O 1
ATOM 957 N N . THR A 1 118 ? -9.928 29.325 -0.185 1.00 36.09 118 THR A N 1
ATOM 958 C CA . THR A 1 118 ? -10.589 30.555 -0.623 1.00 36.09 118 THR A CA 1
ATOM 959 C C . THR A 1 118 ? -10.285 30.761 -2.110 1.00 36.09 118 THR A C 1
ATOM 961 O O . THR A 1 118 ? -9.110 30.707 -2.483 1.00 36.09 118 THR A O 1
ATOM 964 N N . PRO A 1 119 ? -11.284 30.989 -2.981 1.00 36.03 119 PRO A N 1
ATOM 965 C CA . PRO A 1 119 ? -11.036 31.128 -4.410 1.00 36.03 119 PRO A CA 1
ATOM 966 C C . PRO A 1 119 ? -10.154 32.354 -4.669 1.00 36.03 119 PRO A C 1
ATOM 968 O O . PRO A 1 119 ? -10.596 33.499 -4.560 1.00 36.03 119 PRO A O 1
ATOM 971 N N . VAL A 1 120 ? -8.888 32.114 -5.010 1.00 37.81 120 VAL A N 1
ATOM 972 C CA . VAL A 1 120 ? -7.950 33.167 -5.396 1.00 37.81 120 VAL A CA 1
ATOM 973 C C . VAL A 1 120 ? -8.308 33.603 -6.816 1.00 37.81 120 VAL A C 1
ATOM 975 O O . VAL A 1 120 ? -8.033 32.903 -7.789 1.00 37.81 120 VAL A O 1
ATOM 978 N N . ARG A 1 121 ? -8.957 34.765 -6.949 1.00 30.48 121 ARG A N 1
ATOM 979 C CA . ARG A 1 121 ? -9.147 35.419 -8.251 1.00 30.48 121 ARG A CA 1
ATOM 980 C C . ARG A 1 121 ? -7.808 35.984 -8.714 1.00 30.48 121 AR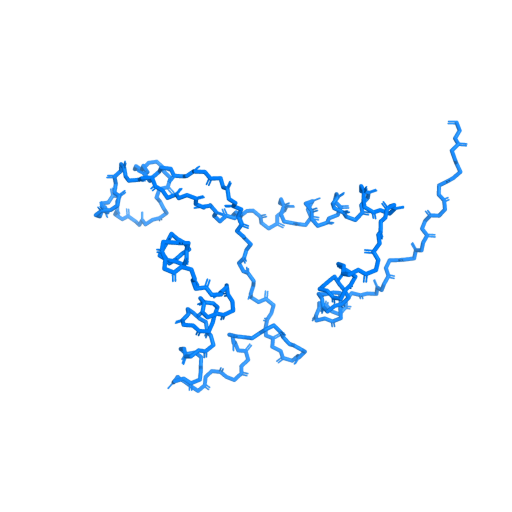G A C 1
ATOM 982 O O . ARG A 1 121 ? -7.429 37.083 -8.317 1.00 30.48 121 ARG A O 1
ATOM 989 N N . TYR A 1 122 ? -7.108 35.261 -9.578 1.00 31.28 122 TYR A N 1
ATOM 990 C CA . TYR A 1 122 ? -5.988 35.844 -10.307 1.00 31.28 122 TYR A CA 1
ATOM 991 C C . TYR A 1 122 ? -6.535 36.812 -11.362 1.00 31.28 122 TYR A C 1
ATOM 993 O O . TYR A 1 122 ? -7.286 36.422 -12.255 1.00 31.28 122 TYR A O 1
ATOM 1001 N N . ARG A 1 123 ? -6.173 38.095 -11.250 1.00 28.97 123 ARG A N 1
ATOM 1002 C CA . ARG A 1 123 ? -6.313 39.058 -12.345 1.00 28.97 123 ARG A CA 1
ATOM 1003 C C . ARG A 1 123 ? -5.126 38.818 -13.275 1.00 28.97 123 ARG A C 1
ATOM 1005 O O . ARG A 1 123 ? -4.003 39.159 -12.915 1.00 28.97 123 ARG A O 1
ATOM 1012 N N . LEU A 1 124 ? -5.377 38.170 -14.410 1.00 32.47 124 LEU A N 1
ATOM 1013 C CA . LEU A 1 124 ? -4.373 37.989 -15.457 1.00 32.47 124 LEU A CA 1
ATOM 1014 C C . LEU A 1 124 ? -3.896 39.383 -15.906 1.00 32.47 124 LEU A C 1
ATOM 1016 O O . LEU A 1 124 ? -4.729 40.244 -16.200 1.00 32.47 124 LEU A O 1
ATOM 1020 N N . LYS A 1 125 ? -2.581 39.613 -15.857 1.00 38.78 125 LYS A N 1
ATOM 1021 C CA . LYS A 1 125 ? -1.908 40.735 -16.519 1.00 38.78 125 LYS A CA 1
ATOM 1022 C C . LYS A 1 125 ? -1.322 40.233 -17.826 1.00 38.78 125 LYS A C 1
ATOM 1024 O O . LYS A 1 125 ? -0.835 39.081 -17.810 1.00 38.78 125 LYS A O 1
#

Radius of gyration: 18.18 Å; Cα contacts (8 Å, |Δi|>4): 103; chains: 1; bounding box: 39×53×33 Å

InterPro domains:
  IPR011059 Metal-dependent hydrolase, composite domain superfamily [G3DSA:2.30.40.10] (31-47)
  IPR011059 Metal-dependent hydrolase, composite domain superfamily [SSF51338] (3-74)
  IPR013108 Amidohydrolase 3 [PF07969] (6-56)
  IPR050138 Dihydroorotase/Allantoinase hydrolase-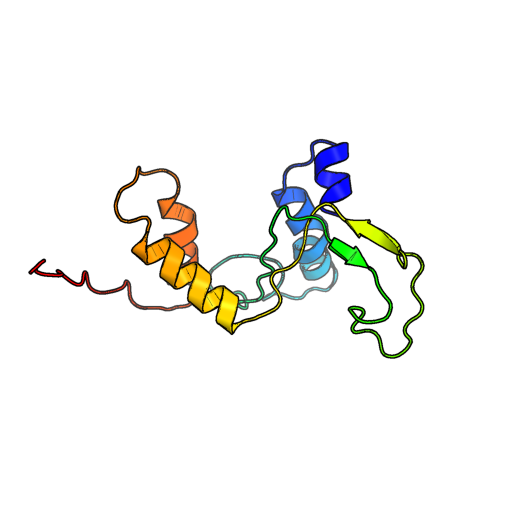like [PTHR43668] (2-76)

Foldseek 3Di:
DVVVCVVVVNDVVVVLCVVKVVVCVVVVVPQTSDLAASHDPDDWDKDQDKDAQDLVPDPDPDSDDPRHRPIDRMDTPPDPVVVVVVLVVCVVVPVDDDDPPVVVVVSVCVNVVHDDDDDDDDPDD

pLDDT: mean 71.87, std 23.83, range [28.97, 97.19]